Protein AF-A0A227J3M5-F1 (afdb_monomer)

Sequence (100 aa):
HPEHKPRGSKPIVSKEIGYLQHIDMHHLDSIAKASQSTIYIERQPGSFVYLGQPLAWVCGELAEESEVTAAFTIRTERSYDQDPRFGLVVLAEIASRALS

Secondary structure (DSSP, 8-state):
--TTPPTTPEEEE-SS-EEEEEE-HHHHHHHHHHTT-EEEE---TT-EE-TT-EEEEEES--S-HHHHHHTEEEE-S----S----SSSHHHHHHHHS--

pLDDT: mean 80.6, std 19.29, range [38.97, 97.0]

Solvent-accessible surface area (backbone atoms only — not comparable to full-atom values): 6174 Å² total; per-residue (Å²): 129,83,83,76,71,64,89,87,43,48,72,43,53,32,91,52,60,26,29,29,69,44,70,43,63,68,60,47,51,50,52,23,62,77,45,74,28,47,76,44,75,64,59,56,68,74,38,77,43,48,64,66,39,63,44,28,33,31,43,71,61,71,96,54,72,64,65,61,53,69,30,49,44,67,41,51,90,69,74,66,90,74,70,92,76,88,86,83,69,70,75,64,58,61,59,62,61,77,75,107

Nearest PDB structures (foldseek):
  1x1o-assembly1_A  TM=7.336E-01  e=7.445E-01  Thermus thermophilus HB8
  5ayx-assembly1_E  TM=6.270E-01  e=6.993E-01  Homo sapiens
  3gnn-assembly1_A  TM=5.461E-01  e=6.170E-01  Burkholderia pseudomallei 1710b
  3gnn-assembly1_B  TM=6.299E-01  e=1.308E+00  Burkholderia pseudomallei 1710b
  6cvl-assembly1_C  TM=3.560E-01  e=2.773E+00  Escherichia coli K-12

Mean predicted aligned error: 11.11 Å

Organism: Vibrio parahaemolyticus (NCBI:txid670)

Radius of gyration: 18.88 Å; Cα contacts (8 Å, |Δi|>4): 143; chains: 1; bounding box: 63×29×32 Å

Structure (mmCIF, N/CA/C/O backbone):
data_AF-A0A227J3M5-F1
#
_entry.id   AF-A0A227J3M5-F1
#
loop_
_atom_site.group_PDB
_atom_site.id
_atom_site.type_symbol
_atom_site.label_atom_id
_atom_site.label_alt_id
_atom_site.label_comp_id
_atom_site.label_asym_id
_atom_site.label_entity_id
_atom_site.label_seq_id
_atom_site.pdbx_PDB_ins_code
_atom_site.Cartn_x
_atom_site.Cartn_y
_atom_site.Cartn_z
_atom_site.occupancy
_atom_site.B_iso_or_equiv
_atom_site.auth_seq_id
_atom_site.auth_comp_id
_atom_site.auth_asym_id
_atom_site.auth_atom_id
_atom_site.pdbx_PDB_model_num
ATOM 1 N N . HIS A 1 1 ? -12.079 3.033 -8.461 1.00 38.97 1 HIS A N 1
ATOM 2 C CA . HIS A 1 1 ? -11.965 4.465 -8.130 1.00 38.97 1 HIS A CA 1
ATOM 3 C C . HIS A 1 1 ? -12.071 4.641 -6.614 1.00 38.97 1 HIS A C 1
ATOM 5 O O . HIS A 1 1 ? -12.834 3.897 -6.003 1.00 38.97 1 HIS A O 1
ATOM 11 N N . PRO A 1 2 ? -11.294 5.544 -5.991 1.00 48.53 2 PRO A N 1
ATOM 12 C CA . PRO A 1 2 ? -11.113 5.665 -4.532 1.00 48.53 2 PRO A CA 1
ATOM 13 C C . PRO A 1 2 ? -12.307 6.311 -3.789 1.00 48.53 2 PRO A C 1
ATOM 15 O O . PRO A 1 2 ? -12.148 7.058 -2.823 1.00 48.53 2 PRO A O 1
ATOM 18 N N . GLU A 1 3 ? -13.529 6.036 -4.239 1.00 54.47 3 GLU A N 1
ATOM 19 C CA . GLU A 1 3 ? -14.733 6.820 -3.916 1.00 54.47 3 GLU A CA 1
ATOM 20 C C . GLU A 1 3 ? -15.393 6.425 -2.585 1.00 54.47 3 GLU A C 1
ATOM 22 O O . GLU A 1 3 ? -16.340 7.072 -2.152 1.00 54.47 3 GLU A O 1
ATOM 27 N N . HIS A 1 4 ? -14.885 5.394 -1.899 1.00 65.38 4 HIS A N 1
ATOM 28 C CA . HIS A 1 4 ? -15.586 4.776 -0.765 1.00 65.38 4 HIS A CA 1
ATOM 29 C C . HIS A 1 4 ? -14.794 4.702 0.544 1.00 65.38 4 HIS A C 1
ATOM 31 O O . HIS A 1 4 ? -15.232 4.017 1.467 1.00 65.38 4 HIS A O 1
ATOM 37 N N . LYS A 1 5 ? -13.654 5.396 0.681 1.00 75.38 5 LYS A N 1
ATOM 38 C CA . LYS A 1 5 ? -13.001 5.436 1.999 1.00 75.38 5 LYS A CA 1
ATOM 39 C C . LYS A 1 5 ? -13.875 6.220 3.000 1.00 75.38 5 LYS A C 1
ATOM 41 O O . LYS A 1 5 ? -14.338 7.317 2.665 1.00 75.38 5 LYS A O 1
ATOM 46 N N . PRO A 1 6 ? -14.102 5.702 4.217 1.00 80.81 6 PRO A N 1
ATOM 47 C CA . PRO A 1 6 ? -14.833 6.406 5.260 1.00 80.81 6 PRO A CA 1
ATOM 48 C C . PRO A 1 6 ? -14.196 7.756 5.594 1.00 80.81 6 PRO A C 1
ATOM 50 O O . PRO A 1 6 ? -12.975 7.925 5.552 1.00 80.81 6 PRO A O 1
ATOM 53 N N . ARG A 1 7 ? -15.027 8.732 5.971 1.00 76.62 7 ARG A N 1
ATOM 54 C CA . ARG A 1 7 ? -14.531 10.015 6.486 1.00 76.62 7 ARG A CA 1
ATOM 55 C C . ARG A 1 7 ? -13.720 9.775 7.762 1.00 76.62 7 ARG A C 1
ATOM 57 O O . ARG A 1 7 ? -14.156 9.032 8.632 1.00 76.62 7 ARG A O 1
ATOM 64 N N . GLY A 1 8 ? -12.566 10.432 7.871 1.00 83.00 8 GLY A N 1
ATOM 65 C CA . GLY A 1 8 ? -11.668 10.295 9.024 1.00 83.00 8 GLY A CA 1
ATOM 66 C C . GLY A 1 8 ? -10.630 9.176 8.904 1.00 83.00 8 GLY A C 1
ATOM 67 O O . GLY A 1 8 ? -9.877 8.961 9.847 1.00 83.00 8 G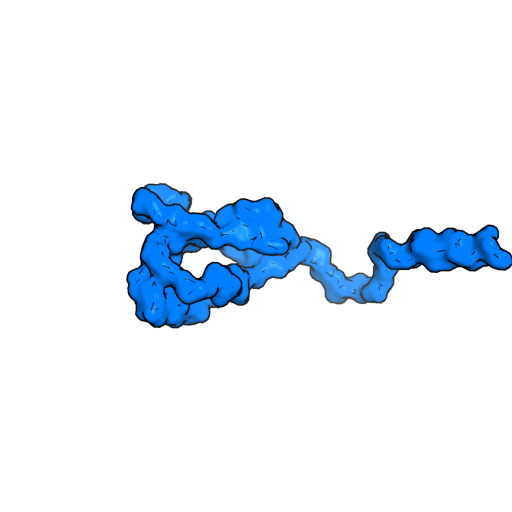LY A O 1
ATOM 68 N N . SER A 1 9 ? -10.547 8.486 7.761 1.00 90.62 9 SER A N 1
ATOM 69 C CA . SER A 1 9 ? -9.477 7.517 7.516 1.00 90.62 9 SER A CA 1
ATOM 70 C C . SER A 1 9 ? -8.096 8.185 7.462 1.00 90.62 9 SER A C 1
ATOM 72 O O . SER A 1 9 ? -7.943 9.216 6.797 1.00 90.62 9 SER A O 1
ATOM 74 N N . LYS A 1 10 ? -7.084 7.568 8.076 1.00 93.31 10 LYS A N 1
ATOM 75 C CA . LYS A 1 10 ? -5.686 8.025 8.054 1.00 93.31 10 LYS A CA 1
ATOM 76 C C . LYS A 1 10 ? -4.964 7.488 6.806 1.00 93.31 10 LYS A C 1
ATOM 78 O O . LYS A 1 10 ? -5.136 6.309 6.487 1.00 93.31 10 LYS A O 1
ATOM 83 N N . PRO A 1 11 ? -4.205 8.311 6.060 1.00 95.06 11 PRO A N 1
ATOM 84 C CA . PRO A 1 11 ? -3.448 7.838 4.904 1.00 95.06 11 PRO A CA 1
ATOM 85 C C . PRO A 1 11 ? -2.194 7.077 5.334 1.00 95.06 11 PRO A C 1
ATOM 87 O O . PRO A 1 11 ? -1.443 7.555 6.176 1.00 95.06 11 PRO A O 1
ATOM 90 N N . ILE A 1 12 ? -1.917 5.958 4.669 1.00 95.06 12 ILE A N 1
ATOM 91 C CA . ILE A 1 12 ? -0.615 5.289 4.709 1.00 95.06 12 ILE A CA 1
ATOM 92 C C . ILE A 1 12 ? 0.155 5.714 3.471 1.00 95.06 12 ILE A C 1
ATOM 94 O O . I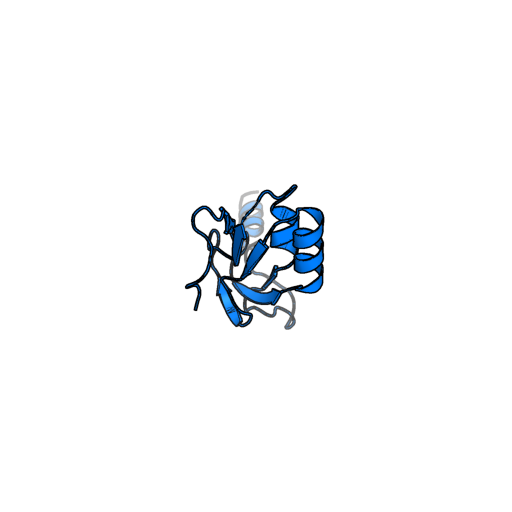LE A 1 12 ? -0.265 5.435 2.345 1.00 95.06 12 ILE A O 1
ATOM 98 N N . VAL A 1 13 ? 1.256 6.430 3.675 1.00 95.25 13 VAL A N 1
ATOM 99 C CA . VAL A 1 13 ? 2.013 7.066 2.594 1.00 95.25 13 VAL A CA 1
ATOM 100 C C . VAL A 1 13 ? 3.228 6.246 2.175 1.00 95.25 13 VAL A C 1
ATOM 102 O O . VAL A 1 13 ? 3.867 5.579 2.987 1.00 95.25 13 VAL A O 1
ATOM 105 N N . SER A 1 14 ? 3.570 6.325 0.891 1.00 93.81 14 SER A N 1
ATOM 106 C CA . SER A 1 14 ? 4.761 5.690 0.342 1.00 93.81 14 SER A CA 1
ATOM 107 C C . SER A 1 14 ? 6.029 6.316 0.912 1.00 93.81 14 SER A C 1
ATOM 109 O O . SER A 1 14 ? 6.192 7.539 0.899 1.00 93.81 14 SER A O 1
ATOM 111 N N . LYS A 1 15 ? 6.962 5.467 1.344 1.00 91.25 15 LYS A N 1
ATOM 112 C CA . LYS A 1 15 ? 8.323 5.858 1.744 1.00 91.25 15 LYS A CA 1
ATOM 113 C C . LYS A 1 15 ? 9.337 5.700 0.606 1.00 91.25 15 LYS A C 1
ATOM 115 O O . LYS A 1 15 ? 10.507 6.020 0.780 1.00 91.25 15 LYS A O 1
ATOM 120 N N . GLU A 1 16 ? 8.881 5.246 -0.560 1.00 90.06 16 GLU A N 1
ATOM 121 C CA . GLU A 1 16 ? 9.701 4.966 -1.738 1.00 90.06 16 GLU A CA 1
ATOM 122 C C . GLU A 1 16 ? 9.092 5.595 -3.000 1.00 90.06 16 GLU A C 1
ATOM 124 O O . GLU A 1 16 ? 7.919 5.981 -3.032 1.00 90.06 16 GLU A O 1
ATOM 129 N N . ILE A 1 17 ? 9.900 5.701 -4.054 1.00 91.44 17 ILE A N 1
ATOM 130 C CA . ILE A 1 17 ? 9.472 6.128 -5.389 1.00 91.44 17 ILE A CA 1
ATOM 131 C C . ILE A 1 17 ? 9.637 4.970 -6.372 1.00 91.44 17 ILE A C 1
ATOM 133 O O . ILE A 1 17 ? 10.677 4.314 -6.392 1.00 91.44 17 ILE A O 1
ATOM 137 N N . GLY A 1 18 ? 8.629 4.724 -7.207 1.00 93.12 18 GLY A N 1
ATOM 138 C CA . GLY A 1 18 ? 8.686 3.670 -8.216 1.00 93.12 18 GLY A CA 1
ATOM 139 C C . GLY A 1 18 ? 7.315 3.151 -8.619 1.00 93.12 18 GLY A C 1
ATOM 140 O O . GLY A 1 18 ? 6.297 3.785 -8.374 1.00 93.12 18 GLY A O 1
ATOM 141 N N . TYR A 1 19 ? 7.289 1.980 -9.237 1.00 93.56 19 TYR A N 1
ATOM 142 C CA . TYR A 1 19 ? 6.074 1.262 -9.580 1.00 93.56 19 TYR A CA 1
ATOM 143 C C . TYR A 1 19 ? 5.707 0.286 -8.473 1.00 93.56 19 TYR A C 1
ATOM 145 O O . TYR A 1 19 ? 6.541 -0.500 -8.013 1.00 93.56 19 TYR A O 1
ATOM 153 N N . LEU A 1 20 ? 4.440 0.318 -8.073 1.00 94.25 20 LEU A N 1
ATOM 154 C CA . LEU A 1 20 ? 3.864 -0.682 -7.188 1.00 94.25 20 LEU A CA 1
ATOM 155 C C . LEU A 1 20 ? 3.769 -2.010 -7.945 1.00 94.25 20 LEU A C 1
ATOM 157 O O . LEU A 1 20 ? 3.008 -2.114 -8.898 1.00 94.25 20 LEU A O 1
ATOM 161 N N . GLN A 1 21 ? 4.539 -3.020 -7.558 1.00 93.62 21 GLN A N 1
ATOM 162 C CA . GLN A 1 21 ? 4.553 -4.320 -8.238 1.00 93.62 21 GLN A CA 1
ATOM 163 C C . GLN A 1 21 ? 3.635 -5.340 -7.575 1.00 93.62 21 GLN A C 1
ATOM 165 O O . GLN A 1 21 ? 3.000 -6.141 -8.256 1.00 93.62 21 GLN A O 1
ATOM 170 N N . HIS A 1 22 ? 3.568 -5.316 -6.246 1.00 95.50 22 HIS A N 1
ATOM 171 C CA . HIS A 1 22 ? 2.832 -6.307 -5.477 1.00 95.50 22 HIS A CA 1
ATOM 172 C C . HIS A 1 22 ? 2.227 -5.691 -4.218 1.00 95.50 22 HIS A C 1
ATOM 174 O O . HIS A 1 22 ? 2.810 -4.782 -3.625 1.00 95.50 22 HIS A O 1
ATOM 180 N N . ILE A 1 23 ? 1.062 -6.206 -3.831 1.00 96.50 23 ILE A N 1
ATOM 181 C CA . ILE A 1 23 ? 0.387 -5.903 -2.571 1.00 96.50 23 ILE A CA 1
ATOM 182 C C . ILE A 1 23 ? 0.106 -7.244 -1.892 1.00 96.50 23 ILE A C 1
ATOM 184 O O . ILE A 1 23 ? -0.656 -8.051 -2.431 1.00 96.50 23 ILE A O 1
ATOM 188 N N . ASP A 1 24 ? 0.699 -7.475 -0.724 1.00 97.00 24 ASP A N 1
ATOM 189 C CA . ASP A 1 24 ? 0.435 -8.665 0.083 1.00 97.00 24 ASP A CA 1
ATOM 190 C C . ASP A 1 24 ? -0.921 -8.527 0.791 1.00 97.00 24 ASP A C 1
ATOM 192 O O . ASP A 1 24 ? -1.042 -8.028 1.912 1.00 97.00 24 ASP A O 1
ATOM 196 N N . MET A 1 25 ? -1.975 -8.967 0.104 1.00 95.69 25 MET A N 1
ATOM 197 C CA . MET A 1 25 ? -3.344 -8.903 0.618 1.00 95.69 25 MET A CA 1
ATOM 198 C C . MET A 1 25 ? -3.556 -9.769 1.868 1.00 95.69 25 MET A C 1
ATOM 200 O O . MET A 1 25 ? -4.411 -9.441 2.687 1.00 95.69 25 MET A O 1
ATOM 204 N N . HIS A 1 26 ? -2.797 -10.857 2.034 1.00 96.44 26 HIS A N 1
ATOM 205 C CA . HIS A 1 26 ? -2.925 -11.741 3.194 1.00 96.44 26 HIS A CA 1
ATOM 206 C C . HIS A 1 26 ? -2.324 -11.094 4.447 1.00 96.44 26 HIS A C 1
ATOM 208 O O . HIS A 1 26 ? -2.910 -11.151 5.533 1.00 96.44 26 HIS A O 1
ATOM 214 N N . HIS A 1 27 ? -1.168 -10.446 4.299 1.00 95.75 27 HIS A N 1
ATOM 215 C CA . HIS A 1 27 ? -0.563 -9.671 5.374 1.00 95.75 27 HIS A CA 1
ATOM 216 C C . HIS A 1 27 ? -1.470 -8.507 5.795 1.00 95.75 27 HIS A C 1
ATOM 218 O O . HIS A 1 27 ? -1.755 -8.353 6.982 1.00 95.75 27 HIS A O 1
ATOM 224 N N . LEU A 1 28 ? -2.026 -7.760 4.832 1.00 95.75 28 LEU A N 1
ATOM 225 C CA . LEU A 1 28 ? -2.973 -6.676 5.118 1.00 95.75 28 LEU A CA 1
ATOM 226 C C . LEU A 1 28 ? -4.246 -7.154 5.827 1.00 95.75 28 LEU A C 1
ATOM 228 O O . LEU A 1 28 ? -4.694 -6.503 6.769 1.00 95.75 28 LEU A O 1
ATOM 232 N N . ASP A 1 29 ? -4.815 -8.287 5.412 1.00 95.50 29 ASP A N 1
ATOM 233 C CA . ASP A 1 29 ? -5.984 -8.883 6.072 1.00 95.50 29 ASP A CA 1
ATOM 234 C C . ASP A 1 29 ? -5.671 -9.292 7.521 1.00 95.50 29 ASP A C 1
ATOM 236 O O . ASP A 1 29 ? -6.473 -9.060 8.429 1.00 95.50 29 ASP A O 1
ATOM 240 N N . SER A 1 30 ? -4.471 -9.824 7.763 1.00 95.75 30 SER A N 1
ATOM 241 C CA . SER A 1 30 ? -4.008 -10.183 9.108 1.00 95.75 30 SER A CA 1
ATOM 242 C C . SER A 1 30 ? -3.887 -8.954 10.018 1.00 95.75 30 SER A C 1
ATOM 244 O O . SER A 1 30 ? -4.386 -8.978 11.145 1.00 95.75 30 SER A O 1
ATOM 246 N N . ILE A 1 31 ? -3.297 -7.861 9.518 1.00 95.12 31 ILE A N 1
ATOM 247 C CA . ILE A 1 31 ? -3.173 -6.584 10.245 1.00 95.12 31 ILE A CA 1
ATOM 248 C C . ILE A 1 31 ? -4.556 -5.995 10.550 1.00 95.12 31 ILE A C 1
ATOM 250 O O . ILE A 1 31 ? -4.836 -5.608 11.689 1.00 95.12 31 ILE A O 1
ATOM 254 N N . ALA A 1 32 ? -5.437 -5.958 9.545 1.00 94.12 32 ALA A N 1
ATOM 255 C CA . ALA A 1 32 ? -6.794 -5.433 9.670 1.00 94.12 32 ALA A CA 1
ATOM 256 C C . ALA A 1 32 ? -7.592 -6.184 10.749 1.00 94.12 32 ALA A C 1
ATOM 258 O O . ALA A 1 32 ? -8.235 -5.564 11.597 1.00 94.12 32 ALA A O 1
ATOM 259 N N . LYS A 1 33 ? -7.495 -7.519 10.777 1.00 94.44 33 LYS A N 1
ATOM 260 C CA . LYS A 1 33 ? -8.135 -8.358 11.802 1.00 94.44 33 LYS A CA 1
ATOM 261 C C . LYS A 1 33 ? -7.552 -8.132 13.193 1.00 94.44 33 LYS A C 1
ATOM 263 O O . LYS A 1 33 ? -8.321 -7.976 14.139 1.00 94.44 33 LYS A O 1
ATOM 268 N N . ALA A 1 34 ? -6.226 -8.097 13.318 1.00 94.06 34 ALA A N 1
ATOM 269 C CA . ALA A 1 34 ? -5.550 -7.912 14.602 1.00 94.06 34 ALA A CA 1
ATOM 270 C C . ALA A 1 34 ? -5.880 -6.555 15.245 1.00 94.06 34 ALA A C 1
ATOM 272 O O . ALA A 1 34 ? -6.054 -6.472 16.457 1.00 94.06 34 ALA A O 1
ATOM 273 N N . SER A 1 35 ? -6.014 -5.510 14.423 1.00 91.94 35 SER A N 1
ATOM 274 C CA . SER A 1 35 ? -6.274 -4.138 14.878 1.00 91.94 35 SER A CA 1
ATOM 275 C C . SER A 1 35 ? -7.753 -3.729 14.807 1.00 91.94 35 SER A C 1
ATOM 277 O O . SER A 1 35 ? -8.080 -2.575 15.072 1.00 91.94 35 SER A O 1
ATOM 279 N N . GLN A 1 36 ? -8.654 -4.643 14.416 1.00 92.50 36 GLN A N 1
ATOM 280 C CA . GLN A 1 36 ? -10.072 -4.359 14.135 1.00 92.50 36 GLN A CA 1
ATOM 281 C C . GLN A 1 36 ? -10.276 -3.127 13.229 1.00 92.50 36 GLN A C 1
ATOM 283 O O . GLN A 1 36 ? -11.213 -2.345 13.405 1.00 92.50 36 GLN A O 1
ATOM 288 N N . SER A 1 37 ? -9.378 -2.945 12.261 1.00 93.12 37 SER A N 1
ATOM 289 C CA . SER A 1 37 ? -9.347 -1.805 11.351 1.00 93.12 37 SER A CA 1
ATOM 290 C C . SER A 1 37 ? -9.750 -2.226 9.940 1.00 93.12 37 SER A C 1
ATOM 292 O O . SER A 1 37 ? -9.807 -3.405 9.598 1.00 93.12 37 SER A O 1
ATOM 294 N N . THR A 1 38 ? -10.087 -1.253 9.097 1.00 93.94 38 THR A N 1
ATOM 295 C CA . THR A 1 38 ? -10.370 -1.497 7.677 1.00 93.94 38 THR A CA 1
ATOM 296 C C . THR A 1 38 ? -9.366 -0.752 6.817 1.00 93.94 38 THR A C 1
ATOM 298 O O . THR A 1 38 ? -9.220 0.465 6.948 1.00 93.94 38 THR A O 1
ATOM 301 N N . ILE A 1 39 ? -8.698 -1.480 5.922 1.00 94.38 39 ILE A N 1
ATOM 302 C CA . ILE A 1 39 ? -7.677 -0.948 5.018 1.00 94.38 39 ILE A CA 1
ATOM 303 C C . ILE A 1 39 ? -8.269 -0.838 3.609 1.00 94.38 39 ILE A C 1
ATOM 305 O O . ILE A 1 39 ? -8.717 -1.823 3.027 1.00 94.38 39 ILE A O 1
ATOM 309 N N . TYR A 1 40 ? -8.259 0.370 3.054 1.00 94.38 40 TYR A N 1
ATOM 310 C CA . TYR A 1 40 ? -8.741 0.696 1.715 1.00 94.38 40 TYR A CA 1
ATOM 311 C C . TYR A 1 40 ? -7.549 0.978 0.807 1.00 94.38 40 TYR A C 1
ATOM 313 O O . TYR A 1 40 ? -6.838 1.961 1.000 1.00 94.38 40 TYR A O 1
ATOM 321 N N . ILE A 1 41 ? -7.337 0.138 -0.199 1.00 93.94 41 ILE A N 1
ATOM 322 C CA . ILE A 1 41 ? -6.227 0.297 -1.141 1.00 93.94 41 ILE A CA 1
ATOM 323 C C . ILE A 1 41 ? -6.500 1.472 -2.089 1.00 93.94 41 ILE A C 1
ATOM 325 O O . ILE A 1 41 ? -7.510 1.487 -2.791 1.00 93.94 41 ILE A O 1
ATOM 329 N N . GLU A 1 42 ? -5.585 2.442 -2.133 1.00 93.56 42 GLU A N 1
ATOM 330 C CA . GLU A 1 42 ? -5.674 3.611 -3.020 1.00 93.56 42 GLU A CA 1
ATOM 331 C C . GLU A 1 42 ? -5.029 3.333 -4.384 1.00 93.56 42 GLU A C 1
ATOM 333 O O . GLU A 1 42 ? -5.511 3.792 -5.420 1.00 93.56 42 GLU A O 1
ATOM 338 N N . ARG A 1 43 ? -3.928 2.572 -4.400 1.00 89.00 43 ARG A N 1
ATOM 339 C CA . ARG A 1 43 ? -3.104 2.334 -5.593 1.00 89.00 43 ARG A CA 1
ATOM 340 C C . ARG A 1 43 ? -3.117 0.867 -5.992 1.00 89.00 43 ARG A C 1
ATOM 342 O O . ARG A 1 43 ? -2.984 -0.010 -5.151 1.00 89.00 43 ARG A O 1
ATOM 349 N N . GLN A 1 44 ? -3.255 0.606 -7.287 1.00 90.88 44 GLN A N 1
ATOM 350 C CA . GLN A 1 44 ? -3.212 -0.748 -7.843 1.00 90.88 44 GLN A CA 1
ATOM 351 C C . GLN A 1 44 ? -1.795 -1.093 -8.320 1.00 90.88 44 GLN A C 1
ATOM 353 O O . GLN A 1 44 ? -1.066 -0.176 -8.724 1.00 90.88 44 GLN A O 1
ATOM 358 N N . PRO A 1 45 ? -1.402 -2.381 -8.333 1.00 93.06 45 PRO A N 1
ATOM 359 C CA . PRO A 1 45 ? -0.179 -2.811 -9.002 1.00 93.06 45 PRO A CA 1
ATOM 360 C C . PRO A 1 45 ? -0.087 -2.262 -10.436 1.00 93.06 45 PRO A C 1
ATOM 362 O O . PRO A 1 45 ? -1.091 -2.158 -11.137 1.00 93.06 45 PRO A O 1
ATOM 365 N N . GLY A 1 46 ? 1.112 -1.860 -10.850 1.00 89.25 46 GLY A N 1
ATOM 366 C CA . GLY A 1 46 ? 1.394 -1.140 -12.093 1.00 89.25 46 GLY A CA 1
ATOM 367 C C . GLY A 1 46 ? 1.329 0.387 -11.973 1.00 89.25 46 GLY A C 1
ATOM 368 O O . GLY A 1 46 ? 1.789 1.086 -12.871 1.00 89.25 46 GLY A O 1
ATOM 369 N N . SER A 1 47 ? 0.810 0.936 -10.870 1.00 91.56 47 SER A N 1
ATOM 370 C CA . SER A 1 47 ? 0.777 2.390 -10.663 1.00 91.56 47 SER A CA 1
ATOM 371 C C . SER A 1 47 ? 2.155 2.929 -10.278 1.00 91.56 47 SER A C 1
ATOM 373 O O . SER A 1 47 ? 2.802 2.385 -9.380 1.00 91.56 47 SER A O 1
ATOM 375 N N . PHE A 1 48 ? 2.568 4.043 -10.887 1.00 92.50 48 PHE A N 1
ATOM 376 C CA . PHE A 1 48 ? 3.713 4.817 -10.407 1.00 92.50 48 PHE A CA 1
ATOM 377 C C . PHE A 1 48 ? 3.324 5.613 -9.154 1.00 92.50 48 PHE A C 1
ATOM 379 O O . PHE A 1 48 ? 2.286 6.280 -9.128 1.00 92.50 48 PHE A O 1
ATOM 386 N N . VAL A 1 49 ? 4.156 5.545 -8.121 1.00 92.50 49 VAL A N 1
ATOM 387 C CA . VAL A 1 49 ? 3.969 6.200 -6.826 1.00 92.50 49 VAL A CA 1
ATOM 388 C C . VAL A 1 49 ? 5.188 7.046 -6.480 1.00 92.50 49 VAL A C 1
ATOM 390 O O . VAL A 1 49 ? 6.333 6.642 -6.682 1.00 92.50 49 VAL A O 1
ATOM 393 N N . TYR A 1 50 ? 4.925 8.238 -5.949 1.00 91.69 50 TYR A N 1
ATOM 394 C CA . TYR A 1 50 ? 5.949 9.150 -5.440 1.00 91.69 50 TYR A CA 1
ATOM 395 C C . TYR A 1 50 ? 6.064 9.056 -3.915 1.00 91.69 50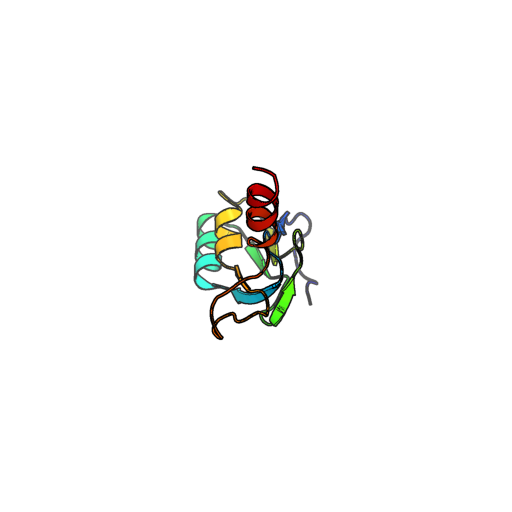 TYR A C 1
ATOM 397 O O . TYR A 1 50 ? 5.130 8.632 -3.231 1.00 91.69 50 TYR A O 1
ATOM 405 N N . LEU A 1 51 ? 7.191 9.534 -3.380 1.00 90.50 51 LEU A N 1
ATOM 406 C CA . LEU A 1 51 ? 7.390 9.698 -1.941 1.00 90.50 51 LEU A CA 1
ATOM 407 C C . LEU A 1 51 ? 6.250 10.535 -1.331 1.00 90.50 51 LEU A C 1
ATOM 409 O O . LEU A 1 51 ? 5.887 11.584 -1.864 1.00 90.50 51 LEU A O 1
ATOM 413 N N . GLY A 1 52 ? 5.683 10.073 -0.218 1.00 91.94 52 GLY A N 1
ATOM 414 C CA . GLY A 1 52 ? 4.600 10.752 0.492 1.00 91.94 52 GLY A CA 1
ATOM 415 C C . GLY A 1 52 ? 3.210 10.580 -0.131 1.00 91.94 52 GLY A C 1
ATOM 416 O O . GLY A 1 52 ? 2.234 11.068 0.437 1.00 91.94 52 GLY A O 1
ATOM 417 N N . GLN A 1 53 ? 3.070 9.883 -1.266 1.00 93.75 53 GLN A N 1
ATOM 418 C CA . GLN A 1 53 ? 1.747 9.619 -1.833 1.00 93.75 53 GLN A CA 1
ATOM 419 C C . GLN A 1 53 ? 1.020 8.496 -1.087 1.00 93.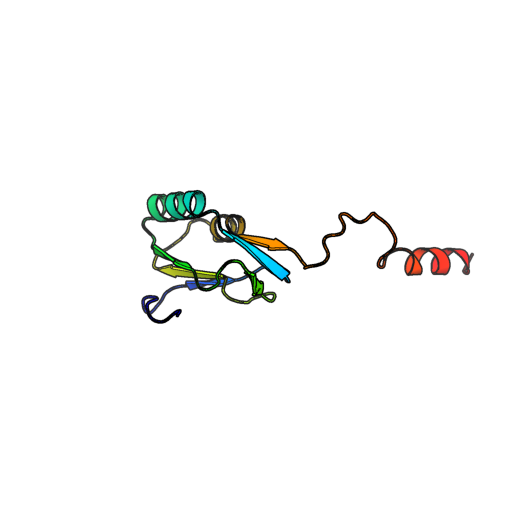75 53 GLN A C 1
ATOM 421 O O . GLN A 1 53 ? 1.646 7.485 -0.769 1.00 93.75 53 GLN A O 1
ATOM 426 N N . PRO A 1 54 ? -0.301 8.613 -0.861 1.00 94.38 54 PRO A N 1
ATOM 427 C CA . PRO A 1 54 ? -1.080 7.544 -0.248 1.00 94.38 54 PRO A CA 1
ATOM 428 C C . PRO A 1 54 ? -1.044 6.247 -1.070 1.00 94.38 54 PRO A C 1
ATOM 430 O O . PRO A 1 54 ? -1.323 6.252 -2.273 1.00 94.38 54 PRO A O 1
ATOM 433 N N . LEU A 1 55 ? -0.725 5.145 -0.392 1.00 94.81 55 LEU A N 1
ATOM 434 C CA . LEU A 1 55 ? -0.824 3.765 -0.875 1.00 94.81 55 LEU A CA 1
ATOM 435 C C . LEU A 1 55 ? -2.163 3.139 -0.472 1.00 94.81 55 LEU A C 1
ATOM 437 O O . LEU A 1 55 ? -2.788 2.421 -1.255 1.00 94.81 55 LEU A O 1
ATOM 441 N N . ALA A 1 56 ? -2.615 3.456 0.740 1.00 95.12 56 ALA A N 1
ATOM 442 C CA . ALA A 1 56 ? -3.872 3.001 1.308 1.00 95.12 56 ALA A CA 1
ATOM 443 C C . ALA A 1 56 ? -4.419 4.011 2.324 1.00 95.12 56 ALA A C 1
ATOM 445 O O . ALA A 1 56 ? -3.732 4.945 2.740 1.00 95.12 56 ALA A O 1
ATOM 446 N N . TRP A 1 57 ? -5.660 3.793 2.740 1.00 95.25 57 TRP A N 1
ATOM 447 C CA . TRP A 1 57 ? -6.334 4.531 3.797 1.00 95.25 57 TRP A CA 1
ATOM 448 C C . TRP A 1 57 ? -6.817 3.575 4.867 1.00 95.25 57 TRP A C 1
ATOM 450 O O . TRP A 1 57 ? -7.361 2.519 4.557 1.00 95.25 57 TRP A O 1
ATOM 460 N N . VAL A 1 58 ? -6.667 3.964 6.123 1.00 94.75 58 VAL A N 1
ATOM 461 C CA . VAL A 1 58 ? -7.008 3.118 7.260 1.00 94.75 58 VAL A CA 1
ATOM 462 C C . VAL A 1 58 ? -8.124 3.766 8.054 1.00 94.75 58 VAL A C 1
ATOM 464 O O . VAL A 1 58 ? -8.023 4.920 8.465 1.00 94.75 58 VAL A O 1
ATOM 467 N N . CYS A 1 59 ? -9.200 3.019 8.263 1.00 93.94 59 CYS A N 1
ATOM 468 C CA . CYS A 1 59 ? -10.274 3.377 9.176 1.00 93.94 59 CYS A CA 1
ATOM 469 C C . CYS A 1 59 ? -10.113 2.557 10.459 1.00 93.94 59 CYS A C 1
ATOM 471 O O . CYS A 1 59 ? -10.281 1.339 10.431 1.00 93.94 59 CYS A O 1
ATOM 473 N N . GLY A 1 60 ? -9.774 3.226 11.559 1.00 90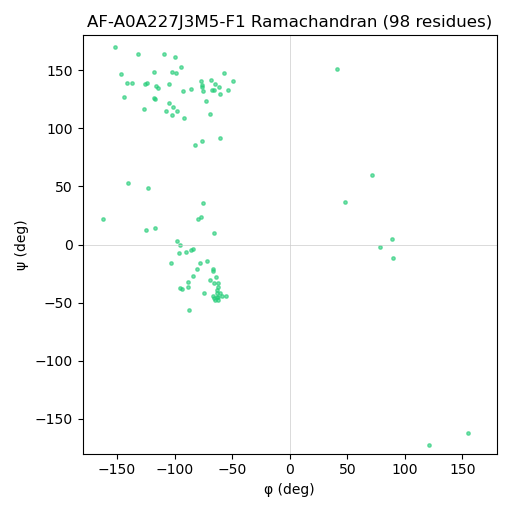.25 60 GLY A N 1
ATOM 474 C CA . GLY A 1 60 ? -9.399 2.603 12.829 1.00 90.25 60 GLY A CA 1
ATOM 475 C C . GLY A 1 60 ? -7.995 3.017 13.264 1.00 90.25 60 GLY A C 1
ATOM 476 O O . GLY A 1 60 ? -7.381 3.893 12.652 1.00 90.25 60 GLY A O 1
ATOM 477 N N . GLU A 1 61 ? -7.501 2.385 14.323 1.00 88.38 61 GLU A N 1
ATOM 478 C CA . GLU A 1 61 ? -6.129 2.557 14.802 1.00 88.38 61 GLU A CA 1
ATOM 479 C C . GLU A 1 61 ? -5.271 1.368 14.367 1.00 88.38 61 GLU A C 1
ATOM 481 O O . GLU A 1 61 ? -5.762 0.248 14.233 1.00 88.38 61 GLU A O 1
ATOM 486 N N . LEU A 1 62 ? -3.990 1.624 14.127 1.00 89.31 62 LEU A N 1
ATOM 487 C CA . LEU A 1 62 ? -2.982 0.596 13.887 1.00 89.31 62 LEU A CA 1
ATOM 488 C C . LEU A 1 62 ? -1.937 0.684 14.986 1.00 89.31 62 LEU A C 1
ATOM 490 O O . LEU A 1 62 ? -1.645 1.777 15.468 1.00 89.31 62 LEU A O 1
ATOM 494 N N . ALA A 1 63 ? -1.350 -0.458 15.337 1.00 86.31 63 ALA A N 1
ATOM 495 C CA . ALA A 1 63 ? -0.179 -0.476 16.205 1.00 86.31 63 ALA A CA 1
ATOM 496 C C . ALA A 1 63 ? 1.011 0.210 15.516 1.00 86.31 63 ALA A C 1
ATOM 498 O O . ALA A 1 63 ? 1.635 1.099 16.092 1.00 86.31 63 ALA A O 1
ATOM 499 N N . GLU A 1 64 ? 1.272 -0.157 14.258 1.00 89.25 64 GLU A N 1
ATOM 500 C CA . GLU A 1 64 ? 2.367 0.392 13.468 1.00 89.25 64 GLU A CA 1
ATOM 501 C C . GLU A 1 64 ? 1.992 0.553 11.989 1.00 89.25 64 GLU A C 1
ATOM 503 O O . GLU A 1 64 ? 1.610 -0.398 11.308 1.00 89.25 64 GLU A O 1
ATOM 508 N N . GLU A 1 65 ? 2.178 1.756 11.441 1.00 91.25 65 GLU A N 1
ATOM 509 C CA . GLU A 1 65 ? 2.005 2.001 10.001 1.00 91.25 65 GLU A CA 1
ATOM 510 C C . GLU A 1 65 ? 3.056 1.262 9.149 1.00 91.25 65 GLU A C 1
ATOM 512 O O . GLU A 1 65 ? 2.820 0.992 7.969 1.00 91.25 65 GLU A O 1
ATOM 517 N N . SER A 1 66 ? 4.209 0.918 9.744 1.00 91.44 66 SER A N 1
ATOM 518 C CA . SER A 1 66 ? 5.303 0.165 9.113 1.00 91.44 66 SER A CA 1
ATOM 519 C C . SER A 1 66 ? 4.822 -1.160 8.535 1.00 91.44 66 SER A C 1
ATOM 521 O O . SER A 1 66 ? 5.178 -1.484 7.402 1.00 91.44 66 SER A O 1
ATOM 523 N N . GLU A 1 67 ? 4.001 -1.893 9.288 1.00 92.69 67 GLU A N 1
ATOM 524 C CA . GLU A 1 67 ? 3.484 -3.208 8.896 1.00 92.69 67 GLU A CA 1
ATOM 525 C C . GLU A 1 67 ? 2.617 -3.105 7.641 1.00 92.69 67 GLU A C 1
ATOM 527 O O . GLU A 1 67 ? 2.762 -3.881 6.698 1.00 92.69 67 GLU A O 1
ATOM 532 N N . VAL A 1 68 ? 1.781 -2.065 7.565 1.00 94.12 68 VAL A N 1
ATOM 533 C CA . VAL A 1 68 ? 0.972 -1.814 6.371 1.00 94.12 68 VAL A CA 1
ATOM 534 C C . VAL A 1 68 ? 1.862 -1.435 5.196 1.00 94.12 68 VAL A C 1
ATOM 536 O O . VAL A 1 68 ? 1.672 -1.974 4.112 1.00 94.12 68 VAL A O 1
ATOM 539 N N . THR A 1 69 ? 2.862 -0.563 5.385 1.00 94.19 69 THR A N 1
ATOM 540 C CA . THR A 1 69 ? 3.792 -0.217 4.294 1.00 94.19 69 THR A CA 1
ATOM 541 C C . THR A 1 69 ? 4.606 -1.413 3.796 1.00 94.19 69 THR A C 1
ATOM 543 O O . THR A 1 69 ? 4.859 -1.496 2.598 1.00 94.19 69 THR A O 1
ATOM 546 N N . ALA A 1 70 ? 4.957 -2.363 4.670 1.00 94.44 70 ALA A N 1
ATOM 547 C CA . ALA A 1 70 ? 5.720 -3.561 4.314 1.00 94.44 70 ALA A CA 1
ATOM 548 C C . ALA A 1 70 ? 4.950 -4.515 3.383 1.00 94.44 70 ALA A C 1
ATOM 550 O O . ALA A 1 70 ? 5.567 -5.286 2.651 1.00 94.44 70 ALA A O 1
ATOM 551 N N . ALA A 1 71 ? 3.616 -4.425 3.349 1.00 96.06 71 ALA A N 1
ATOM 552 C CA . ALA A 1 71 ? 2.796 -5.182 2.408 1.00 96.06 71 ALA A CA 1
ATOM 553 C C . ALA A 1 71 ? 2.904 -4.684 0.954 1.00 96.06 71 ALA A C 1
ATOM 555 O O . ALA A 1 71 ? 2.458 -5.375 0.039 1.00 96.06 71 ALA A O 1
ATOM 556 N N . PHE A 1 72 ? 3.457 -3.490 0.713 1.00 95.69 72 PHE A N 1
ATOM 557 C CA . PHE A 1 72 ? 3.574 -2.906 -0.624 1.00 95.69 72 PHE A CA 1
ATOM 558 C C . PHE A 1 72 ? 4.994 -3.079 -1.156 1.00 95.69 72 PHE A C 1
ATOM 560 O O . PHE A 1 72 ? 5.950 -2.522 -0.627 1.00 95.69 72 PHE A O 1
ATOM 567 N N . THR A 1 73 ? 5.139 -3.806 -2.262 1.00 94.88 73 THR A N 1
ATOM 568 C CA . THR A 1 73 ? 6.420 -3.907 -2.969 1.00 94.88 73 THR A CA 1
ATOM 569 C C . THR A 1 73 ? 6.498 -2.830 -4.036 1.00 94.88 73 THR A C 1
ATOM 571 O O . THR A 1 73 ? 5.829 -2.922 -5.068 1.00 94.88 73 THR A O 1
ATOM 574 N N . ILE A 1 74 ? 7.345 -1.831 -3.811 1.00 93.56 74 ILE A N 1
ATOM 575 C CA . ILE A 1 74 ? 7.641 -0.780 -4.784 1.00 93.56 74 ILE A CA 1
ATOM 576 C C . ILE A 1 74 ? 9.028 -1.043 -5.373 1.00 93.56 74 ILE A C 1
ATOM 578 O O . ILE A 1 74 ? 9.963 -1.467 -4.690 1.00 93.56 74 ILE A O 1
ATOM 582 N N . ARG A 1 75 ? 9.156 -0.854 -6.685 1.00 89.69 75 ARG A N 1
ATOM 583 C CA . ARG A 1 75 ? 10.426 -0.976 -7.406 1.00 89.69 75 ARG A CA 1
ATOM 584 C C . ARG A 1 75 ? 10.546 0.167 -8.391 1.00 89.69 75 ARG A C 1
ATOM 586 O O . ARG A 1 75 ? 9.589 0.500 -9.083 1.00 89.69 75 ARG A O 1
ATOM 593 N N . THR A 1 76 ? 11.728 0.745 -8.516 1.00 81.88 76 THR A N 1
ATOM 594 C CA . THR A 1 76 ? 12.005 1.610 -9.664 1.00 81.88 76 THR A CA 1
ATOM 595 C C . THR A 1 76 ? 12.047 0.736 -10.924 1.00 81.88 76 THR A C 1
ATOM 597 O O . THR A 1 76 ? 12.548 -0.383 -10.878 1.00 81.88 76 THR A O 1
ATOM 600 N N . GLU A 1 77 ? 11.534 1.205 -12.066 1.00 66.06 77 GLU A N 1
ATOM 601 C CA . GLU A 1 77 ? 11.560 0.454 -13.347 1.00 66.06 77 GLU A CA 1
ATOM 602 C C . GLU A 1 77 ? 12.979 0.248 -13.907 1.00 66.06 77 GLU A C 1
ATOM 604 O O . GLU A 1 77 ? 13.179 -0.270 -14.999 1.00 66.06 77 GLU A O 1
ATOM 609 N N . ARG A 1 78 ? 14.012 0.554 -13.125 1.00 57.34 78 ARG A N 1
ATOM 610 C CA . ARG A 1 78 ? 15.328 -0.013 -13.366 1.00 57.34 78 ARG A CA 1
ATOM 611 C C . ARG A 1 78 ? 15.370 -1.398 -12.740 1.00 57.34 78 ARG A C 1
ATOM 613 O O . ARG A 1 78 ? 15.845 -1.573 -11.621 1.00 57.34 78 ARG A O 1
ATOM 620 N N . SER A 1 79 ? 14.899 -2.388 -13.496 1.00 46.81 79 SER A N 1
ATOM 621 C CA . SER A 1 79 ? 15.386 -3.752 -13.319 1.00 46.81 79 SER A CA 1
ATOM 622 C C . SER A 1 79 ? 16.892 -3.725 -13.600 1.00 46.81 79 SER A C 1
ATOM 624 O O . SER A 1 79 ? 17.329 -3.796 -14.744 1.00 46.81 79 SER A O 1
ATOM 626 N N . TYR A 1 80 ? 17.698 -3.526 -12.556 1.00 43.53 80 TYR A N 1
ATOM 627 C CA . TYR A 1 80 ? 19.160 -3.610 -12.606 1.00 43.53 80 TYR A CA 1
ATOM 628 C C . TYR A 1 80 ? 19.645 -5.073 -12.628 1.00 43.53 80 TYR A C 1
ATOM 630 O O . TYR A 1 80 ? 20.795 -5.345 -12.310 1.00 43.53 80 TYR A O 1
ATOM 638 N N . ASP A 1 81 ? 18.801 -6.008 -13.078 1.00 48.34 81 ASP A N 1
ATOM 639 C CA . ASP A 1 81 ? 19.168 -7.395 -13.412 1.00 48.34 81 ASP A CA 1
ATOM 640 C C . ASP A 1 81 ? 19.835 -7.499 -14.812 1.00 48.34 81 ASP A C 1
ATOM 642 O O . ASP A 1 81 ? 19.859 -8.531 -15.481 1.00 48.34 81 ASP A O 1
ATOM 646 N N . GLN A 1 82 ? 20.382 -6.372 -15.277 1.00 42.12 82 GLN A N 1
ATOM 647 C CA . GLN A 1 82 ? 21.386 -6.245 -16.334 1.00 42.12 82 GLN A CA 1
ATOM 648 C C . GLN A 1 82 ? 22.608 -5.488 -15.755 1.00 42.12 82 GLN A C 1
ATOM 650 O O . GLN A 1 82 ? 23.022 -4.476 -16.303 1.00 42.12 82 GLN A O 1
ATOM 655 N N . ASP A 1 83 ? 23.073 -5.930 -14.577 1.00 52.06 83 ASP A N 1
ATOM 656 C CA . ASP A 1 83 ? 24.430 -5.896 -13.975 1.00 52.06 83 ASP A CA 1
ATOM 657 C C . ASP A 1 83 ? 25.341 -4.625 -14.099 1.00 52.06 83 ASP A C 1
ATOM 659 O O . ASP A 1 83 ? 25.465 -4.011 -15.159 1.00 52.06 83 ASP A O 1
ATOM 663 N N . PRO A 1 84 ? 26.264 -4.334 -13.148 1.00 51.34 84 PRO A N 1
ATOM 664 C CA . PRO A 1 84 ? 26.132 -3.984 -11.721 1.00 51.34 84 PRO A CA 1
ATOM 665 C C . PRO A 1 84 ? 27.143 -2.877 -11.322 1.00 51.34 84 PRO A C 1
ATOM 667 O O . PRO A 1 84 ? 27.995 -3.053 -10.447 1.00 51.34 84 PRO A O 1
ATOM 670 N N . ARG A 1 85 ? 27.179 -1.748 -12.032 1.00 48.06 85 ARG A N 1
ATOM 671 C CA . ARG A 1 85 ? 28.264 -0.765 -11.880 1.00 48.06 85 ARG A CA 1
ATOM 672 C C . ARG A 1 85 ? 27.746 0.670 -11.963 1.00 48.06 85 ARG A C 1
ATOM 674 O O . ARG A 1 85 ? 26.987 1.013 -12.856 1.00 48.06 85 ARG A O 1
ATOM 681 N N . PHE A 1 86 ? 28.278 1.533 -11.098 1.00 48.59 86 PHE A N 1
ATOM 682 C CA . PHE A 1 86 ? 28.641 2.898 -11.501 1.00 48.59 86 PHE A CA 1
ATOM 683 C C . PHE A 1 86 ? 27.485 3.875 -11.787 1.00 48.59 86 PHE A C 1
ATOM 685 O O . PHE A 1 86 ? 27.388 4.460 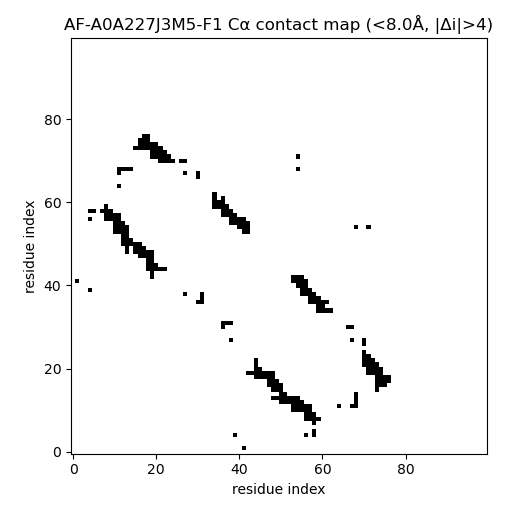-12.861 1.00 48.59 86 PHE A O 1
ATOM 692 N N . GLY A 1 87 ? 26.641 4.119 -10.783 1.00 51.44 87 GLY A N 1
ATOM 693 C CA . GLY A 1 87 ? 25.669 5.215 -10.827 1.00 51.44 87 GLY A CA 1
ATOM 694 C C . GLY A 1 87 ? 26.203 6.559 -10.330 1.00 51.44 87 GLY A C 1
ATOM 695 O O . GLY A 1 87 ? 26.111 7.533 -11.061 1.00 51.44 87 GLY A O 1
ATOM 696 N N . LEU A 1 88 ? 26.722 6.646 -9.092 1.00 46.31 88 LEU A N 1
ATOM 697 C CA . LEU A 1 88 ? 27.023 7.953 -8.465 1.00 46.31 88 LEU A CA 1
ATOM 698 C C . LEU A 1 88 ? 27.986 7.919 -7.252 1.00 46.31 88 LEU A C 1
ATOM 700 O O . LEU A 1 88 ? 27.993 8.855 -6.464 1.00 46.31 88 LEU A O 1
ATOM 704 N N . VAL A 1 89 ? 28.828 6.885 -7.097 1.00 48.69 89 VAL A N 1
ATOM 705 C CA . VAL A 1 89 ? 29.880 6.867 -6.043 1.00 48.69 89 VAL A CA 1
ATOM 706 C C . VAL A 1 89 ? 31.292 7.168 -6.585 1.00 48.69 89 VAL A C 1
ATOM 708 O O . VAL A 1 89 ? 32.159 7.589 -5.830 1.00 48.69 89 VAL A O 1
ATOM 711 N N . VAL A 1 90 ? 31.547 7.095 -7.897 1.00 48.16 90 VAL A N 1
ATOM 712 C CA . VAL A 1 90 ? 32.928 7.209 -8.434 1.00 48.16 90 VAL A CA 1
ATOM 713 C C . VAL A 1 90 ? 33.371 8.6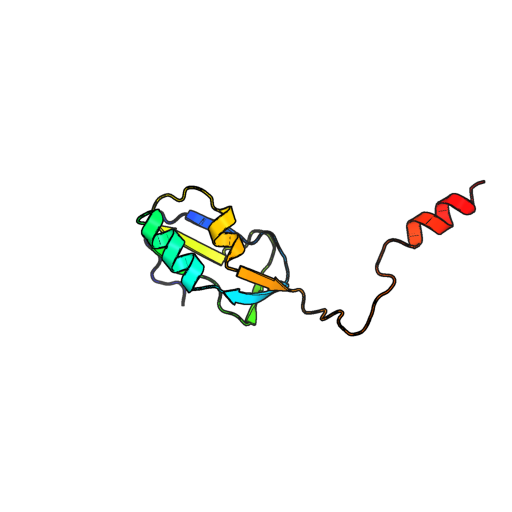46 -8.779 1.00 48.16 90 VAL A C 1
ATOM 715 O O . VAL A 1 90 ? 34.549 8.880 -9.029 1.00 48.16 90 VAL A O 1
ATOM 718 N N . LEU A 1 91 ? 32.493 9.656 -8.702 1.00 49.25 91 LEU A N 1
ATOM 719 C CA . LEU A 1 91 ? 32.941 11.059 -8.799 1.00 49.25 91 LEU A CA 1
ATOM 720 C C . LEU A 1 91 ? 33.565 11.594 -7.496 1.00 49.25 91 LEU A C 1
ATOM 722 O O . LEU A 1 91 ? 34.263 12.603 -7.537 1.00 49.25 91 LEU A O 1
ATOM 726 N N . ALA A 1 92 ? 33.370 10.921 -6.357 1.00 51.91 92 ALA A N 1
ATOM 727 C CA . ALA A 1 92 ? 33.938 11.362 -5.081 1.00 51.91 92 ALA A CA 1
ATOM 728 C C . ALA A 1 92 ? 35.391 10.891 -4.863 1.00 51.91 92 ALA A C 1
ATOM 730 O O . ALA A 1 92 ? 36.156 11.564 -4.177 1.00 51.91 92 ALA A O 1
ATOM 731 N N . GLU A 1 93 ? 35.810 9.774 -5.468 1.00 53.91 93 GLU A N 1
ATOM 732 C CA . GLU A 1 93 ? 37.127 9.183 -5.178 1.00 53.91 93 GLU A CA 1
ATOM 733 C C . GLU A 1 93 ? 38.256 9.733 -6.067 1.00 53.91 93 GLU A C 1
ATOM 735 O O . GLU A 1 93 ? 39.376 9.932 -5.594 1.00 53.91 93 GLU A O 1
ATOM 740 N N . ILE A 1 94 ? 37.968 10.096 -7.325 1.00 53.47 94 ILE A N 1
ATOM 741 C CA . ILE A 1 94 ? 38.967 10.749 -8.196 1.00 53.47 94 ILE A CA 1
ATOM 742 C C . ILE A 1 94 ? 39.278 12.176 -7.709 1.00 53.47 94 ILE A C 1
ATOM 744 O O . ILE A 1 94 ? 40.418 12.625 -7.817 1.00 53.47 94 ILE A O 1
ATOM 748 N N . ALA A 1 95 ? 38.315 12.865 -7.085 1.00 50.44 95 ALA A N 1
ATOM 749 C CA . ALA A 1 95 ? 38.544 14.189 -6.507 1.00 50.44 95 ALA A CA 1
ATOM 750 C C . ALA A 1 95 ? 39.525 14.163 -5.317 1.00 50.44 95 ALA A C 1
ATOM 752 O O . ALA A 1 95 ? 40.306 15.096 -5.149 1.00 50.44 95 ALA A O 1
ATOM 753 N N . SER A 1 96 ? 39.546 13.085 -4.524 1.00 51.59 96 SER A N 1
ATOM 754 C CA . SER A 1 96 ? 40.408 13.009 -3.338 1.00 51.59 9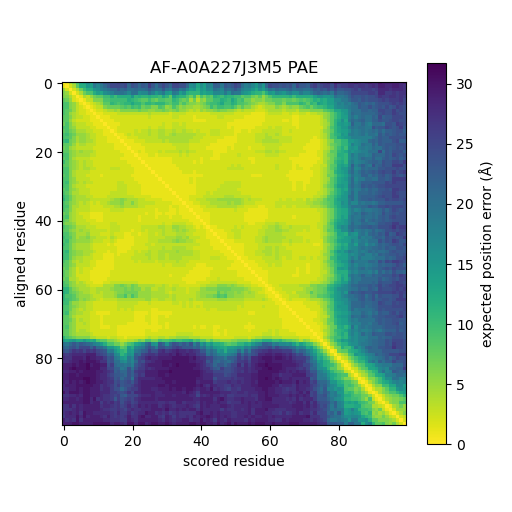6 SER A CA 1
ATOM 755 C C . SER A 1 96 ? 41.865 12.634 -3.643 1.00 51.59 96 SER A C 1
ATOM 757 O O . SER A 1 96 ? 42.732 12.937 -2.830 1.00 51.59 96 SER A O 1
ATOM 759 N N . ARG A 1 97 ? 42.163 12.006 -4.791 1.00 48.25 97 ARG A N 1
ATOM 760 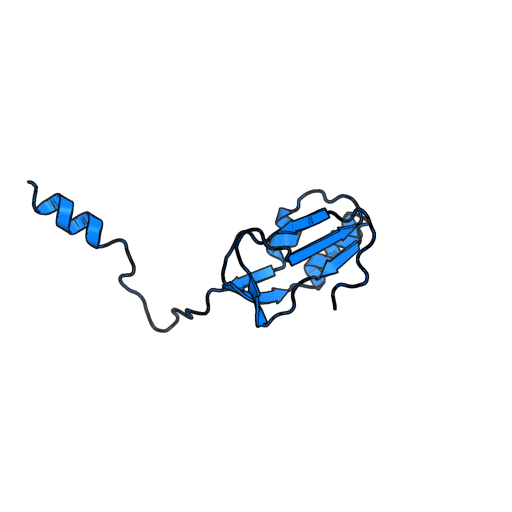C CA . ARG A 1 97 ? 43.545 11.671 -5.208 1.00 48.25 97 ARG A CA 1
ATOM 761 C C . ARG A 1 97 ? 44.189 12.685 -6.152 1.00 48.25 97 ARG A C 1
ATOM 763 O O . ARG A 1 97 ? 45.376 12.575 -6.419 1.00 48.25 97 ARG A O 1
ATOM 770 N N . ALA A 1 98 ? 43.438 13.671 -6.635 1.00 52.72 98 ALA A N 1
ATOM 771 C CA . ALA A 1 98 ? 43.999 14.811 -7.362 1.00 52.72 98 ALA A CA 1
ATOM 772 C C . ALA A 1 98 ? 44.467 15.951 -6.427 1.00 52.72 98 ALA A C 1
ATOM 774 O O . ALA A 1 98 ? 45.024 16.935 -6.907 1.00 52.72 98 ALA A O 1
ATOM 775 N N . LEU A 1 99 ? 44.231 15.830 -5.111 1.00 51.91 99 LEU A N 1
ATOM 776 C CA . LEU A 1 99 ? 44.553 16.834 -4.086 1.00 51.91 99 LEU A CA 1
ATOM 777 C C . LEU A 1 99 ? 45.595 16.341 -3.052 1.00 51.91 99 LEU A C 1
ATOM 779 O O . LEU A 1 99 ? 45.763 16.958 -2.002 1.00 51.91 99 LEU A O 1
ATOM 783 N N . SER A 1 100 ? 46.300 15.234 -3.309 1.00 46.19 100 SER A N 1
ATOM 784 C CA . SER A 1 100 ? 47.468 14.794 -2.520 1.00 46.19 100 SER A CA 1
ATOM 785 C C . SER A 1 100 ? 48.625 14.407 -3.420 1.00 46.19 100 SER A C 1
ATOM 787 O O . SER A 1 100 ? 48.356 13.753 -4.451 1.00 46.19 100 SER A O 1
#

InterPro domains:
  IPR018723 Protein of unknown function DUF2254, membrane [PF10011] (3-100)

Foldseek 3Di:
DQPDDDPPWDFLWDQDWAFFAFAQVVLVVVQCVVQVKDKAAPDDGRDTHDGGHGRITIGGDGPDSVSRNVRTDGDHVPPCVVDDDDDPDVVVPVVVVVVD